Protein AF-A0A212L2M4-F1 (afdb_monomer_lite)

Foldseek 3Di:
DDDDDPVVVLLLVLLLLLLCQLVVDPQDPDPPHDFDALVSSDDVSADSVNSVVSQVVVVVVVQKDKAAQDQDPVRGRHDIGIHGDPVVVCCNVPVSPDDDPD

Structure (mmCIF, N/CA/C/O backbone):
data_AF-A0A212L2M4-F1
#
_entry.id   AF-A0A212L2M4-F1
#
loop_
_atom_site.group_PDB
_atom_site.id
_atom_site.type_symbol
_atom_site.label_atom_id
_atom_site.label_alt_id
_atom_site.label_comp_id
_atom_site.label_asym_id
_atom_site.label_entity_id
_atom_site.label_seq_id
_atom_site.pdbx_PDB_ins_code
_atom_site.Cartn_x
_atom_site.Cartn_y
_atom_site.Cartn_z
_atom_site.occupancy
_atom_site.B_iso_or_equiv
_atom_site.auth_seq_id
_atom_site.auth_comp_id
_atom_site.auth_asym_id
_atom_site.auth_atom_id
_atom_site.pdbx_PDB_model_num
ATOM 1 N N . MET A 1 1 ? -25.975 2.230 8.559 1.00 49.75 1 MET A N 1
ATOM 2 C CA . MET A 1 1 ? -24.608 1.673 8.571 1.00 49.75 1 MET A CA 1
ATOM 3 C C . MET A 1 1 ? -23.962 2.192 9.845 1.00 49.75 1 MET A C 1
ATOM 5 O O . MET A 1 1 ? -23.975 3.401 10.029 1.00 49.75 1 MET A O 1
ATOM 9 N N . GLY A 1 2 ? -23.604 1.312 10.784 1.00 71.75 2 GLY A N 1
ATOM 10 C CA . GLY A 1 2 ? -22.994 1.725 12.054 1.00 71.75 2 GLY A CA 1
ATOM 11 C C . GLY A 1 2 ? -21.569 2.227 11.834 1.00 71.75 2 GLY A C 1
ATOM 12 O O . GLY A 1 2 ? -20.926 1.820 10.869 1.00 71.75 2 GLY A O 1
ATOM 13 N N . GLU A 1 3 ? -21.102 3.125 12.694 1.00 80.00 3 GLU A N 1
ATOM 14 C CA . GLU A 1 3 ? -19.710 3.571 12.688 1.00 80.00 3 GLU A CA 1
ATOM 15 C C . GLU A 1 3 ? -18.791 2.391 13.047 1.00 80.00 3 GLU A C 1
ATOM 17 O O . GLU A 1 3 ? -19.086 1.635 13.975 1.00 80.00 3 GLU A O 1
ATOM 22 N N . LEU A 1 4 ? -17.710 2.195 12.285 1.00 78.00 4 LEU A N 1
ATOM 23 C CA . LEU A 1 4 ? -16.748 1.126 12.563 1.00 78.00 4 LEU A CA 1
ATOM 24 C C . LEU A 1 4 ? -16.021 1.403 13.893 1.00 78.00 4 LEU A C 1
ATOM 26 O O . LEU A 1 4 ? -15.777 2.566 14.220 1.00 78.00 4 LEU A O 1
ATOM 30 N N . PRO A 1 5 ? -15.600 0.376 14.646 1.00 86.81 5 PRO A N 1
ATOM 31 C CA . PRO A 1 5 ? -14.689 0.548 15.773 1.00 86.81 5 PRO A CA 1
ATOM 32 C C . PRO A 1 5 ? -13.386 1.273 15.369 1.00 86.81 5 PRO A C 1
ATOM 34 O O . PRO A 1 5 ? -12.923 1.111 14.237 1.00 86.81 5 PRO A O 1
ATOM 37 N N . PRO A 1 6 ? -12.715 2.005 16.284 1.00 91.31 6 PRO A N 1
ATOM 38 C CA . PRO A 1 6 ? -11.531 2.811 15.950 1.00 91.31 6 PRO A CA 1
ATOM 39 C C . PRO A 1 6 ? -10.382 2.040 15.284 1.00 91.31 6 PRO A C 1
ATOM 41 O O . PRO A 1 6 ? -9.686 2.582 14.428 1.00 91.31 6 PRO A O 1
ATOM 44 N N . LEU A 1 7 ? -10.181 0.771 15.656 1.00 89.62 7 LEU A N 1
ATOM 45 C CA . LEU A 1 7 ? -9.127 -0.062 15.073 1.00 89.62 7 LEU A CA 1
ATOM 46 C C . LEU A 1 7 ? -9.424 -0.424 13.611 1.00 89.62 7 LEU A C 1
ATOM 48 O O . LEU A 1 7 ? -8.534 -0.336 12.770 1.00 89.62 7 LEU A O 1
ATOM 52 N N . GLU A 1 8 ? -10.674 -0.770 13.304 1.00 89.69 8 GLU A N 1
ATOM 53 C CA . GLU A 1 8 ? -11.111 -1.077 11.937 1.00 89.69 8 GLU A CA 1
ATOM 54 C C . GLU A 1 8 ? -11.047 0.173 11.051 1.00 89.69 8 GLU A C 1
ATOM 56 O O . GLU A 1 8 ? -10.622 0.099 9.900 1.00 89.69 8 GLU A O 1
ATOM 61 N N . GLN A 1 9 ? -11.377 1.349 11.601 1.00 88.50 9 GLN A N 1
ATOM 62 C CA . GLN A 1 9 ? -11.185 2.622 10.900 1.00 88.50 9 GLN A CA 1
ATOM 63 C C . GLN A 1 9 ? -9.706 2.879 10.571 1.00 88.50 9 GLN A C 1
ATOM 65 O O . GLN A 1 9 ? -9.386 3.294 9.456 1.00 88.50 9 GLN A O 1
ATOM 70 N N . ALA A 1 10 ? -8.797 2.618 11.517 1.00 90.31 10 ALA A N 1
ATOM 71 C CA . ALA A 1 10 ? -7.362 2.795 11.308 1.00 90.31 10 ALA A CA 1
ATOM 72 C C . ALA A 1 10 ? -6.806 1.822 10.254 1.00 90.31 10 ALA A C 1
ATOM 74 O O . ALA A 1 10 ? -6.029 2.225 9.387 1.00 90.31 10 ALA A O 1
ATOM 75 N N . GLU A 1 11 ? -7.234 0.558 10.281 1.00 91.38 11 GLU A N 1
ATOM 76 C CA . GLU A 1 11 ? -6.883 -0.436 9.262 1.00 91.38 11 GLU A CA 1
ATOM 77 C C . GLU A 1 11 ? -7.374 -0.011 7.873 1.00 91.38 11 GLU A C 1
ATOM 79 O O . GLU A 1 11 ? -6.608 -0.030 6.903 1.00 91.38 11 GLU A O 1
ATOM 84 N N . LEU A 1 12 ? -8.631 0.431 7.781 1.00 91.50 12 LEU A N 1
ATOM 85 C CA . LEU A 1 12 ? -9.224 0.916 6.540 1.00 91.50 12 LEU A CA 1
ATOM 86 C C . LEU A 1 12 ? -8.456 2.125 5.989 1.00 91.50 12 LEU A C 1
ATOM 88 O O . LEU A 1 12 ? -8.155 2.179 4.795 1.00 91.50 12 LEU A O 1
ATOM 92 N N . ALA A 1 13 ? -8.087 3.066 6.862 1.00 91.88 13 ALA A N 1
ATOM 93 C CA . ALA A 1 13 ? -7.292 4.232 6.497 1.00 91.88 13 ALA A CA 1
ATOM 94 C C . ALA A 1 13 ? -5.903 3.838 5.966 1.00 91.88 13 ALA A C 1
ATOM 96 O O . ALA A 1 13 ? -5.465 4.383 4.952 1.00 91.88 13 ALA A O 1
ATOM 97 N N . LEU A 1 14 ? -5.236 2.859 6.590 1.00 93.69 14 LEU A N 1
ATOM 98 C CA . LEU A 1 14 ? -3.936 2.349 6.138 1.00 93.69 14 LEU A CA 1
ATOM 99 C C . LEU A 1 14 ? -4.028 1.661 4.773 1.00 93.69 14 LEU A C 1
ATOM 101 O O . LEU A 1 14 ? -3.216 1.946 3.891 1.00 93.69 14 LEU A O 1
ATOM 105 N N . ARG A 1 15 ? -5.023 0.786 4.573 1.00 95.06 15 ARG A N 1
ATOM 106 C CA . ARG A 1 15 ? -5.259 0.126 3.277 1.00 95.06 15 ARG A CA 1
ATOM 107 C C . ARG A 1 15 ? -5.519 1.151 2.179 1.00 95.06 15 ARG A C 1
ATOM 109 O O . ARG A 1 15 ? -4.887 1.094 1.125 1.00 95.06 15 ARG A O 1
ATOM 116 N N . ARG A 1 16 ? -6.394 2.125 2.451 1.00 94.31 16 ARG A N 1
ATOM 117 C CA . ARG A 1 16 ? -6.713 3.208 1.516 1.00 94.31 16 ARG A CA 1
ATOM 118 C C . ARG A 1 16 ? -5.480 4.038 1.172 1.00 94.31 16 ARG A C 1
ATOM 120 O O . ARG A 1 16 ? -5.243 4.274 -0.006 1.00 94.31 16 ARG A O 1
ATOM 127 N N . HIS A 1 17 ? -4.691 4.438 2.171 1.00 94.38 17 HIS A N 1
ATOM 128 C CA . HIS A 1 17 ? -3.431 5.164 1.972 1.00 94.38 17 HIS A CA 1
ATOM 129 C C . HIS A 1 17 ? -2.495 4.402 1.033 1.00 94.38 17 HIS A C 1
ATOM 131 O O . HIS A 1 17 ? -2.096 4.941 0.005 1.00 94.38 17 HIS A O 1
ATOM 137 N N . ILE A 1 18 ? -2.219 3.128 1.328 1.00 94.44 18 ILE A N 1
ATOM 138 C CA . ILE A 1 18 ? -1.310 2.314 0.514 1.00 94.44 18 ILE A CA 1
ATOM 139 C C . ILE A 1 18 ? -1.825 2.182 -0.921 1.00 94.44 18 ILE A C 1
ATOM 141 O O . ILE A 1 18 ? -1.065 2.438 -1.851 1.00 94.44 18 ILE A O 1
ATOM 145 N N . LEU A 1 19 ? -3.096 1.821 -1.124 1.00 93.44 19 LEU A N 1
ATOM 146 C CA . LEU A 1 19 ? -3.646 1.668 -2.474 1.00 93.44 19 LEU A CA 1
ATOM 147 C C . LEU A 1 19 ? -3.646 2.997 -3.243 1.00 93.44 19 LEU A C 1
ATOM 149 O O . LEU A 1 19 ? -3.288 3.003 -4.415 1.00 93.44 19 LEU A O 1
ATOM 153 N N . MET A 1 20 ? -3.953 4.125 -2.591 1.00 92.38 20 MET A N 1
ATOM 154 C CA . MET A 1 20 ? -3.841 5.449 -3.215 1.00 92.38 20 MET A CA 1
ATOM 155 C C . MET A 1 20 ? -2.404 5.797 -3.611 1.00 92.38 20 MET A C 1
ATOM 157 O O . MET A 1 20 ? -2.195 6.398 -4.663 1.00 92.38 20 MET A O 1
ATOM 161 N N . THR A 1 21 ? -1.410 5.450 -2.788 1.00 92.50 21 THR A N 1
ATOM 162 C CA . THR A 1 21 ? 0.000 5.662 -3.135 1.00 92.50 21 THR A CA 1
ATOM 163 C C . THR A 1 21 ? 0.408 4.791 -4.317 1.00 92.50 21 THR A C 1
ATOM 165 O O . THR A 1 21 ? 1.026 5.293 -5.253 1.00 92.50 21 THR A O 1
ATOM 168 N N . LEU A 1 22 ? 0.032 3.511 -4.314 1.00 90.94 22 LEU A N 1
ATOM 169 C CA . LEU A 1 22 ? 0.375 2.595 -5.400 1.00 90.94 22 LEU A CA 1
ATOM 170 C C . LEU A 1 22 ? -0.282 2.989 -6.731 1.00 90.94 22 LEU A C 1
ATOM 172 O O . LEU A 1 22 ? 0.340 2.824 -7.776 1.00 90.94 22 LEU A O 1
ATOM 176 N N . ASP A 1 23 ? -1.489 3.552 -6.684 1.00 89.94 23 ASP A N 1
ATOM 177 C CA . ASP A 1 23 ? -2.224 4.049 -7.854 1.00 89.94 23 ASP A CA 1
ATOM 178 C C . ASP A 1 23 ? -1.781 5.452 -8.317 1.00 89.94 23 ASP A C 1
ATOM 180 O O . ASP A 1 23 ? -2.268 5.967 -9.319 1.00 89.94 23 ASP A O 1
ATOM 184 N N . SER A 1 24 ? -0.871 6.110 -7.588 1.00 85.06 24 SER A N 1
ATOM 185 C CA . SER A 1 24 ? -0.508 7.512 -7.850 1.00 85.06 24 SER A CA 1
ATOM 186 C C . SER A 1 24 ? 0.357 7.736 -9.094 1.00 85.06 24 SER A C 1
ATOM 188 O O . SER A 1 24 ? 0.449 8.869 -9.569 1.00 85.06 24 SER A O 1
ATOM 190 N N . LEU A 1 25 ? 0.959 6.678 -9.638 1.00 69.81 25 LEU A N 1
ATOM 191 C CA . LEU A 1 25 ? 1.611 6.689 -10.944 1.00 69.81 25 LEU A CA 1
ATOM 192 C C . LEU A 1 25 ? 0.940 5.645 -11.841 1.00 69.81 25 LEU A C 1
ATOM 194 O O . LEU A 1 25 ? 0.515 4.603 -11.336 1.00 69.81 25 LEU A O 1
ATOM 198 N N . PRO A 1 26 ? 0.856 5.889 -13.160 1.00 58.94 26 PRO A N 1
ATOM 199 C CA . PRO A 1 26 ? 0.324 4.921 -14.108 1.00 58.94 26 PRO A CA 1
ATOM 200 C C . PRO A 1 26 ? 1.244 3.693 -14.183 1.00 58.94 26 PRO A C 1
ATOM 202 O O . PRO A 1 26 ? 2.135 3.606 -15.017 1.00 58.94 26 PRO A O 1
ATOM 205 N N . GLY A 1 27 ? 1.033 2.734 -13.283 1.00 54.06 27 GLY A N 1
ATOM 206 C CA . GLY A 1 27 ? 1.618 1.401 -13.348 1.00 54.06 27 GLY A CA 1
ATOM 207 C C . GLY A 1 27 ? 0.776 0.535 -14.278 1.00 54.06 27 GLY A C 1
ATOM 208 O O . GLY A 1 27 ? -0.236 -0.039 -13.857 1.00 54.06 27 GLY A O 1
ATOM 209 N N . GLY A 1 28 ? 1.161 0.500 -15.552 1.00 54.94 28 GLY A N 1
ATOM 210 C CA . GLY A 1 28 ? 0.670 -0.478 -16.519 1.00 54.94 28 GLY A CA 1
ATOM 211 C C . GLY A 1 28 ? 1.521 -1.747 -16.503 1.00 54.94 28 GLY A C 1
ATOM 212 O O . GLY A 1 28 ? 2.644 -1.747 -16.022 1.00 54.94 28 GLY A O 1
ATOM 213 N N . ASP A 1 29 ? 1.003 -2.814 -17.086 1.00 57.56 29 ASP A N 1
ATOM 214 C CA . ASP A 1 29 ? 1.625 -4.119 -17.345 1.00 57.56 29 ASP A CA 1
ATOM 215 C C . ASP A 1 29 ? 2.629 -4.102 -18.525 1.00 57.56 29 ASP A C 1
ATOM 217 O O . ASP A 1 29 ? 2.972 -5.136 -19.098 1.00 57.56 29 ASP A O 1
ATOM 221 N N . GLY A 1 30 ? 3.109 -2.909 -18.889 1.00 62.06 30 GLY A N 1
ATOM 222 C CA . GLY A 1 30 ? 4.010 -2.657 -20.012 1.00 62.06 30 GLY A CA 1
ATOM 223 C C . GLY A 1 30 ? 5.481 -2.464 -19.611 1.00 62.06 30 GLY A C 1
ATOM 224 O O . GLY A 1 30 ? 5.844 -2.627 -18.449 1.00 62.06 30 GLY A O 1
ATOM 225 N N . PRO A 1 31 ? 6.349 -2.085 -20.566 1.00 59.50 31 PRO A N 1
ATOM 226 C CA . PRO A 1 31 ? 7.774 -1.836 -20.312 1.00 59.50 31 PRO A CA 1
ATOM 227 C C . PRO A 1 31 ? 8.027 -0.692 -19.315 1.00 59.50 31 PRO A C 1
ATOM 229 O O . PRO A 1 31 ? 9.081 -0.663 -18.689 1.00 59.50 31 PRO A O 1
ATOM 232 N N . ASP A 1 32 ? 7.038 0.185 -19.121 1.00 63.66 32 ASP A N 1
ATOM 233 C CA . ASP A 1 32 ? 7.052 1.283 -18.148 1.00 63.66 32 ASP A CA 1
ATOM 234 C C . ASP A 1 32 ? 6.424 0.884 -16.798 1.00 63.66 32 ASP A C 1
ATOM 236 O O . ASP A 1 32 ? 5.975 1.734 -16.029 1.00 63.66 32 ASP A O 1
ATOM 240 N N . PHE A 1 33 ? 6.328 -0.419 -16.509 1.00 70.31 33 PHE A N 1
ATOM 241 C CA . PHE A 1 33 ? 5.806 -0.917 -15.241 1.00 70.31 33 PHE A CA 1
ATOM 242 C C . PHE A 1 33 ? 6.642 -0.397 -14.062 1.00 70.31 33 PHE A C 1
ATOM 244 O O . PHE A 1 33 ? 7.853 -0.614 -13.985 1.00 70.31 33 PHE A O 1
ATOM 251 N N . VAL A 1 34 ? 5.967 0.224 -13.092 1.00 73.56 34 VAL A N 1
ATOM 252 C CA . VAL A 1 34 ? 6.581 0.723 -11.859 1.00 73.56 34 VAL A CA 1
ATOM 253 C C . VAL A 1 34 ? 5.992 -0.014 -10.663 1.00 73.56 34 VAL A C 1
ATOM 255 O O . VAL A 1 34 ? 4.778 -0.021 -10.458 1.00 73.56 34 VAL A O 1
ATOM 258 N N . ALA A 1 35 ? 6.863 -0.581 -9.828 1.00 84.88 35 ALA A N 1
ATOM 259 C CA . ALA A 1 35 ? 6.501 -0.989 -8.477 1.00 84.88 35 ALA A CA 1
ATOM 260 C C . ALA A 1 35 ? 7.145 -0.043 -7.464 1.00 84.88 35 ALA A C 1
ATOM 262 O O . ALA A 1 35 ? 8.296 0.370 -7.601 1.00 84.88 35 ALA A O 1
ATOM 263 N N . TRP A 1 36 ? 6.415 0.257 -6.401 1.00 85.88 36 TRP A N 1
ATOM 264 C CA . TRP 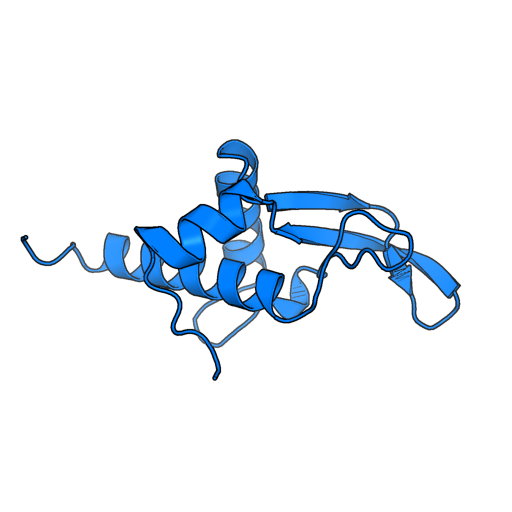A 1 36 ? 6.854 1.170 -5.363 1.00 85.88 36 TRP A CA 1
ATOM 265 C C . TRP A 1 36 ? 7.642 0.446 -4.288 1.00 85.88 36 TRP A C 1
ATOM 267 O O . TRP A 1 36 ? 7.164 -0.514 -3.674 1.00 85.88 36 TRP A O 1
ATOM 277 N N . HIS A 1 37 ? 8.837 0.946 -3.994 1.00 90.12 37 HIS A N 1
ATOM 278 C CA . HIS A 1 37 ? 9.568 0.502 -2.818 1.00 90.12 37 HIS A CA 1
ATOM 279 C C . HIS A 1 37 ? 8.788 0.852 -1.536 1.00 90.12 37 HIS A C 1
ATOM 281 O O . HIS A 1 37 ? 8.137 1.892 -1.452 1.00 90.12 37 HIS A O 1
ATOM 287 N N . LEU A 1 38 ? 8.898 0.017 -0.494 1.00 90.62 38 LEU A N 1
ATOM 288 C CA . LEU A 1 38 ? 8.163 0.195 0.772 1.00 90.62 38 LEU A CA 1
ATOM 289 C C . LEU A 1 38 ? 8.344 1.579 1.416 1.00 90.62 38 LEU A C 1
ATOM 291 O O . LEU A 1 38 ? 7.467 2.024 2.147 1.00 90.62 38 LEU A O 1
ATOM 295 N N . SER A 1 39 ? 9.472 2.254 1.178 1.00 91.00 39 SER A N 1
ATOM 296 C CA . SER A 1 39 ? 9.710 3.608 1.698 1.00 91.00 39 SER A CA 1
ATOM 297 C C . SER A 1 39 ? 8.727 4.644 1.156 1.00 91.00 39 SER A C 1
ATOM 299 O O . SER A 1 39 ? 8.425 5.589 1.871 1.00 91.00 39 SER A O 1
ATOM 301 N N . ALA A 1 40 ? 8.197 4.455 -0.056 1.00 90.44 40 ALA A N 1
ATOM 302 C CA . ALA A 1 40 ? 7.199 5.353 -0.633 1.00 90.44 40 ALA A CA 1
ATOM 303 C C . ALA A 1 40 ? 5.846 5.285 0.098 1.00 90.44 40 ALA A C 1
ATOM 305 O O . ALA A 1 40 ? 5.051 6.212 0.006 1.00 90.44 40 ALA A O 1
ATOM 306 N N . LEU A 1 41 ? 5.588 4.200 0.837 1.00 92.50 41 LEU A N 1
ATOM 307 C CA . LEU A 1 41 ? 4.331 3.974 1.557 1.00 92.50 41 LEU A CA 1
ATOM 308 C C . LEU A 1 41 ? 4.347 4.530 2.989 1.00 92.50 41 LEU A C 1
ATOM 310 O O . LEU A 1 41 ? 3.312 4.544 3.658 1.00 92.50 41 LEU A O 1
ATOM 314 N N . VAL A 1 42 ? 5.515 4.955 3.476 1.00 94.31 42 VAL A N 1
ATOM 315 C CA . VAL A 1 42 ? 5.692 5.470 4.837 1.00 94.31 42 VAL A CA 1
ATOM 316 C C . VAL A 1 42 ? 5.091 6.871 4.940 1.00 94.31 42 VAL A C 1
ATOM 318 O O . VAL A 1 42 ? 5.324 7.725 4.090 1.00 94.31 42 VAL A O 1
ATOM 321 N N . ALA A 1 43 ? 4.330 7.111 6.004 1.00 93.75 43 ALA A N 1
ATOM 322 C CA . ALA A 1 43 ? 3.678 8.387 6.292 1.00 93.75 43 ALA A CA 1
ATOM 323 C C . ALA A 1 43 ? 3.524 8.564 7.816 1.00 93.75 43 ALA A C 1
ATOM 325 O O . ALA A 1 43 ? 3.706 7.595 8.560 1.00 93.75 43 ALA A O 1
ATOM 326 N N . PRO A 1 44 ? 3.177 9.760 8.330 1.00 93.44 44 PRO A N 1
ATOM 327 C CA . PRO A 1 44 ? 2.797 9.909 9.734 1.00 93.44 44 PRO A CA 1
ATOM 328 C C . PRO A 1 44 ? 1.689 8.910 10.109 1.00 93.44 44 PRO A C 1
ATOM 330 O O . PRO A 1 44 ? 0.635 8.886 9.482 1.00 93.44 44 PRO A O 1
ATOM 333 N N . GLY A 1 45 ? 1.947 8.049 11.098 1.00 90.44 45 GLY A N 1
ATOM 334 C CA . GLY A 1 45 ? 1.026 6.970 11.490 1.00 90.44 45 GLY A CA 1
ATOM 335 C C . GLY A 1 45 ? 1.095 5.687 10.643 1.00 90.44 45 GLY A C 1
ATOM 336 O O . GLY A 1 45 ? 0.363 4.747 10.930 1.00 90.44 45 GLY A O 1
ATOM 337 N N . CYS A 1 46 ? 1.986 5.607 9.648 1.00 94.19 46 CYS A N 1
ATOM 338 C CA . CYS A 1 46 ? 2.240 4.415 8.833 1.00 94.19 46 CYS A CA 1
ATOM 339 C C . CYS A 1 46 ? 3.749 4.130 8.772 1.00 94.19 46 CYS A C 1
ATOM 341 O O . CYS A 1 46 ? 4.483 4.742 7.993 1.00 94.19 46 CYS A O 1
ATOM 343 N N . THR A 1 47 ? 4.229 3.200 9.601 1.00 95.88 47 THR A N 1
ATOM 344 C CA . THR A 1 47 ? 5.639 2.780 9.577 1.00 95.88 47 THR A CA 1
ATOM 345 C C . THR A 1 47 ? 5.921 1.799 8.437 1.00 95.88 47 THR A C 1
ATOM 347 O O . THR A 1 47 ? 5.011 1.244 7.817 1.00 95.88 47 THR A O 1
ATOM 350 N N . LYS A 1 48 ? 7.203 1.523 8.173 1.00 93.94 48 LYS A N 1
ATOM 351 C CA . LYS A 1 48 ? 7.612 0.556 7.143 1.00 93.94 48 LYS A CA 1
ATOM 352 C C . LYS A 1 48 ? 7.141 -0.866 7.472 1.00 93.94 48 LYS A C 1
ATOM 354 O O . LYS A 1 48 ? 6.787 -1.623 6.569 1.00 93.94 48 LYS A O 1
ATOM 359 N N . GLU A 1 49 ? 7.120 -1.228 8.750 1.00 95.19 49 GLU A N 1
ATOM 360 C CA . GLU A 1 49 ? 6.636 -2.510 9.262 1.00 95.19 49 GLU A CA 1
ATOM 361 C C . GLU A 1 49 ? 5.128 -2.645 9.051 1.00 95.19 49 GLU A C 1
ATOM 363 O O . GLU A 1 49 ? 4.679 -3.683 8.565 1.00 95.19 49 GLU A O 1
ATOM 368 N N . MET A 1 50 ? 4.367 -1.581 9.336 1.00 95.75 50 MET A N 1
ATOM 369 C CA . MET A 1 50 ? 2.925 -1.533 9.082 1.00 95.75 50 MET A CA 1
ATOM 370 C C . MET A 1 50 ? 2.636 -1.653 7.585 1.00 95.75 50 MET A C 1
ATOM 372 O O . MET A 1 50 ? 1.883 -2.535 7.179 1.00 95.75 50 MET A O 1
ATOM 376 N N . ALA A 1 51 ? 3.301 -0.845 6.752 1.00 95.69 51 ALA A N 1
ATOM 377 C CA . ALA A 1 51 ? 3.160 -0.911 5.300 1.00 95.69 51 ALA A CA 1
ATOM 378 C C . ALA A 1 51 ? 3.474 -2.314 4.762 1.00 95.69 51 ALA A C 1
ATOM 380 O O . ALA A 1 51 ? 2.720 -2.856 3.956 1.00 95.69 51 ALA A O 1
ATOM 381 N N . ARG A 1 52 ? 4.550 -2.948 5.250 1.00 95.12 52 ARG A N 1
ATOM 382 C CA . ARG A 1 52 ? 4.913 -4.321 4.874 1.00 95.12 52 ARG A CA 1
ATOM 383 C C . ARG A 1 52 ? 3.841 -5.331 5.282 1.00 95.12 52 ARG A C 1
ATOM 385 O O . ARG A 1 52 ? 3.520 -6.204 4.478 1.00 95.12 52 ARG A O 1
ATOM 392 N N . ALA A 1 53 ? 3.327 -5.244 6.508 1.00 95.88 53 ALA A N 1
ATOM 393 C CA . ALA A 1 53 ? 2.295 -6.150 7.003 1.00 95.88 53 ALA A CA 1
ATOM 394 C C . ALA A 1 53 ? 1.012 -6.032 6.168 1.00 95.88 53 ALA A C 1
ATOM 396 O O . ALA A 1 53 ? 0.522 -7.037 5.658 1.00 95.88 53 ALA A O 1
ATOM 397 N N . VAL A 1 54 ? 0.543 -4.804 5.93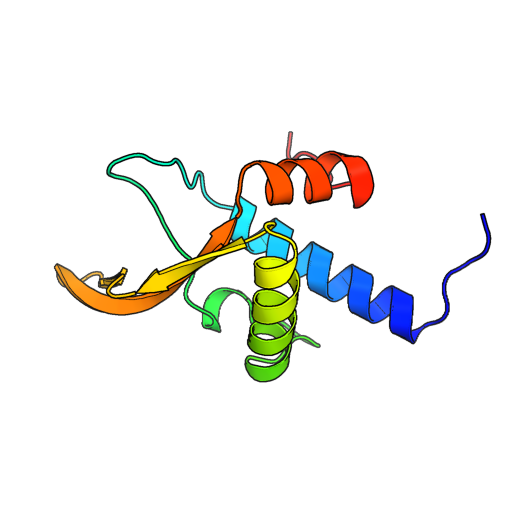5 1.00 96.06 54 VAL A N 1
ATOM 398 C CA . VAL A 1 54 ? -0.675 -4.543 5.158 1.00 96.06 54 VAL A CA 1
ATOM 399 C C . VAL A 1 54 ? -0.496 -4.925 3.685 1.00 96.06 54 VAL A C 1
ATOM 401 O O . VAL A 1 54 ? -1.382 -5.544 3.109 1.00 96.06 54 VAL A O 1
ATOM 404 N N . CYS A 1 55 ? 0.663 -4.662 3.069 1.00 96.19 55 CYS A N 1
ATOM 405 C CA . CYS A 1 55 ? 0.932 -5.120 1.699 1.00 96.19 55 CYS A CA 1
ATOM 406 C C . CYS A 1 55 ? 0.934 -6.648 1.586 1.00 96.19 55 CYS A C 1
ATOM 408 O O . CYS A 1 55 ? 0.469 -7.191 0.588 1.00 96.19 55 CYS A O 1
ATOM 410 N N . ARG A 1 56 ? 1.448 -7.362 2.597 1.00 96.00 56 ARG A N 1
ATOM 411 C CA . ARG A 1 56 ? 1.430 -8.830 2.612 1.00 96.00 56 ARG A CA 1
ATOM 412 C C . ARG A 1 56 ? 0.005 -9.373 2.690 1.00 96.00 56 ARG A C 1
ATOM 414 O O . ARG A 1 56 ? -0.302 -10.323 1.975 1.00 96.00 56 ARG A O 1
ATOM 421 N N . ASP A 1 57 ? -0.826 -8.767 3.530 1.00 96.44 57 ASP A N 1
ATOM 422 C CA . ASP A 1 57 ? -2.244 -9.100 3.661 1.00 96.44 57 ASP A CA 1
ATOM 423 C C . ASP A 1 57 ? -3.000 -8.834 2.348 1.00 96.44 57 ASP A C 1
ATOM 425 O O . ASP A 1 57 ? -3.556 -9.748 1.744 1.00 96.44 57 ASP A O 1
ATOM 429 N N . MET A 1 58 ? -2.881 -7.620 1.802 1.00 96.12 58 MET A N 1
ATOM 430 C CA . MET A 1 58 ? -3.502 -7.242 0.527 1.00 96.12 58 MET A CA 1
ATOM 431 C C . MET A 1 58 ? -3.001 -8.065 -0.665 1.00 96.12 58 MET A C 1
ATOM 433 O O . MET A 1 58 ? -3.755 -8.300 -1.607 1.00 96.12 58 MET A O 1
ATOM 437 N N . ARG A 1 59 ? -1.750 -8.544 -0.633 1.00 96.56 59 ARG A N 1
ATOM 438 C CA . ARG A 1 59 ? -1.238 -9.501 -1.622 1.00 96.56 59 ARG A CA 1
ATOM 439 C C . ARG A 1 59 ? -1.956 -10.843 -1.515 1.00 96.56 59 ARG A C 1
ATOM 441 O O . ARG A 1 59 ? -2.266 -11.438 -2.540 1.00 96.56 59 ARG A O 1
ATOM 448 N N . GLY A 1 60 ? -2.228 -11.313 -0.296 1.00 96.38 60 GLY A N 1
ATOM 449 C CA . GLY A 1 60 ? -3.049 -12.503 -0.059 1.00 96.38 60 GLY A CA 1
ATOM 450 C C . GLY A 1 60 ? -4.470 -12.364 -0.615 1.00 96.38 60 GLY A C 1
ATOM 451 O O . GLY A 1 60 ? -5.037 -13.347 -1.079 1.00 96.38 60 GLY A O 1
ATOM 452 N N . LEU A 1 61 ? -4.996 -11.137 -0.642 1.00 94.88 61 LEU A N 1
ATOM 453 C CA . LEU A 1 61 ? -6.296 -10.787 -1.225 1.00 94.88 61 LEU A CA 1
ATOM 454 C C . LEU A 1 61 ? -6.247 -10.497 -2.740 1.00 94.88 61 LEU A C 1
ATOM 456 O O . LEU A 1 61 ? -7.286 -10.270 -3.353 1.00 94.88 61 LEU A O 1
ATOM 460 N N . GLY A 1 62 ? -5.063 -10.489 -3.362 1.00 96.06 62 GLY A N 1
ATOM 461 C CA . GLY A 1 62 ? -4.893 -10.205 -4.793 1.00 96.06 62 GLY A CA 1
ATOM 462 C C . GLY A 1 62 ? -4.998 -8.724 -5.184 1.00 96.06 62 GLY A C 1
ATOM 463 O O . GLY A 1 62 ? -5.102 -8.410 -6.369 1.00 96.06 62 GLY A O 1
ATOM 464 N N . PHE A 1 63 ? -4.962 -7.796 -4.224 1.00 94.69 63 PHE A N 1
ATOM 465 C CA . PHE A 1 63 ? -5.059 -6.353 -4.491 1.00 94.69 63 PHE A CA 1
ATOM 466 C C . PHE A 1 63 ? -3.721 -5.708 -4.860 1.00 94.69 63 PHE A C 1
ATOM 468 O O . PHE A 1 63 ? -3.693 -4.656 -5.500 1.00 94.69 63 PHE A O 1
ATOM 475 N N . VAL A 1 64 ? -2.607 -6.333 -4.476 1.00 94.38 64 VAL A N 1
ATOM 476 C CA . VAL A 1 64 ? -1.254 -5.874 -4.810 1.00 94.38 64 VAL A CA 1
ATOM 477 C C . VAL A 1 64 ? -0.358 -7.044 -5.202 1.00 94.38 64 VAL A C 1
ATOM 479 O O . VAL A 1 64 ? -0.535 -8.168 -4.729 1.00 94.38 64 VAL A O 1
ATOM 482 N N . GLU A 1 65 ? 0.652 -6.766 -6.016 1.00 93.25 65 GLU A N 1
ATOM 483 C CA . GLU A 1 65 ? 1.680 -7.718 -6.432 1.00 93.25 65 GLU A CA 1
ATOM 484 C C . GLU A 1 65 ? 3.053 -7.305 -5.910 1.00 93.25 65 GLU A C 1
ATOM 486 O O . GLU A 1 65 ? 3.326 -6.126 -5.707 1.00 93.25 65 GLU A O 1
ATOM 491 N N . TYR A 1 66 ? 3.911 -8.294 -5.654 1.00 92.62 66 TYR A N 1
ATOM 492 C CA . TYR A 1 66 ? 5.279 -8.081 -5.183 1.00 92.62 66 TYR A CA 1
ATOM 493 C C . TYR A 1 66 ? 6.263 -8.320 -6.322 1.00 92.62 66 TYR A C 1
ATOM 495 O O . TYR A 1 66 ? 6.271 -9.399 -6.919 1.00 92.62 66 TYR A O 1
ATOM 503 N N . HIS A 1 67 ? 7.147 -7.354 -6.540 1.00 89.31 67 HIS A N 1
ATOM 504 C CA . HIS A 1 67 ? 8.171 -7.388 -7.574 1.00 89.31 67 HIS A CA 1
ATOM 505 C C . HIS A 1 67 ? 9.553 -7.242 -6.941 1.00 89.31 67 HIS A C 1
ATOM 507 O O . HIS A 1 67 ? 9.741 -6.570 -5.926 1.00 89.31 67 HIS A O 1
ATOM 513 N N . ARG A 1 68 ? 10.534 -7.908 -7.544 1.00 88.44 68 ARG A N 1
ATOM 514 C CA . ARG A 1 68 ? 11.945 -7.906 -7.139 1.00 88.44 68 ARG A CA 1
ATOM 515 C C . ARG A 1 68 ? 12.794 -7.373 -8.283 1.00 88.44 68 ARG A C 1
ATOM 517 O O . ARG A 1 68 ? 12.344 -7.447 -9.421 1.00 88.44 68 ARG A O 1
ATOM 524 N N . ALA A 1 69 ? 14.011 -6.931 -7.967 1.00 81.12 69 ALA A N 1
ATOM 525 C CA . ALA A 1 69 ? 14.947 -6.382 -8.947 1.00 81.12 69 ALA A CA 1
ATOM 526 C C . ALA A 1 69 ? 14.359 -5.160 -9.672 1.00 81.12 69 ALA A C 1
ATOM 528 O O . ALA A 1 69 ? 14.300 -5.124 -10.897 1.00 81.12 69 ALA A O 1
ATOM 529 N N . LEU A 1 70 ? 13.881 -4.183 -8.895 1.00 78.25 70 LEU A N 1
ATOM 530 C CA . LEU A 1 70 ? 13.458 -2.904 -9.460 1.00 78.25 70 LEU A CA 1
ATOM 531 C C . LEU A 1 70 ? 14.673 -2.177 -10.029 1.00 78.25 70 LEU A C 1
ATOM 533 O O . LEU A 1 70 ? 15.773 -2.295 -9.496 1.00 78.25 70 LEU A O 1
ATOM 537 N N . TRP A 1 71 ? 14.480 -1.439 -11.112 1.00 73.00 71 TRP A N 1
ATOM 538 C CA . TRP A 1 71 ? 15.554 -0.640 -11.683 1.00 73.00 71 TRP A CA 1
ATOM 539 C C . TRP A 1 71 ? 15.825 0.568 -10.790 1.00 73.00 71 TRP A C 1
ATOM 541 O O . TRP A 1 71 ? 14.896 1.279 -10.403 1.00 73.00 71 TRP A O 1
ATOM 551 N N . THR A 1 72 ? 17.089 0.775 -10.434 1.00 73.44 72 THR A N 1
ATOM 552 C CA . THR A 1 72 ? 17.552 2.022 -9.824 1.00 73.44 72 THR A CA 1
ATOM 553 C C . THR A 1 72 ? 17.720 3.099 -10.891 1.00 73.44 72 THR A C 1
ATOM 555 O O . THR A 1 72 ? 17.803 2.802 -12.085 1.00 73.44 72 THR A O 1
ATOM 558 N N . ASP A 1 73 ? 17.842 4.353 -10.457 1.00 73.50 73 ASP A N 1
ATOM 559 C CA . ASP A 1 73 ? 18.138 5.487 -11.346 1.00 73.50 73 ASP A CA 1
ATOM 560 C C . ASP A 1 73 ? 19.499 5.345 -12.057 1.00 73.50 73 ASP A C 1
ATOM 562 O O . ASP A 1 73 ? 19.748 5.970 -13.085 1.00 73.50 73 ASP A O 1
ATOM 566 N N . GLU A 1 74 ? 20.375 4.488 -11.530 1.00 78.12 74 GLU A N 1
ATOM 567 C CA . GLU A 1 74 ? 21.690 4.154 -12.088 1.00 78.12 74 GLU A CA 1
ATOM 568 C C . GLU A 1 74 ? 21.615 3.016 -13.123 1.00 78.12 74 GLU A C 1
ATOM 570 O O . GLU A 1 74 ? 22.630 2.628 -13.699 1.00 78.12 74 GLU A O 1
ATOM 575 N N . GLY A 1 75 ? 20.416 2.484 -13.389 1.00 73.56 75 GLY A N 1
ATOM 576 C CA . GLY A 1 75 ? 20.211 1.386 -14.329 1.00 73.56 75 GLY A CA 1
ATOM 577 C C . GLY A 1 75 ? 20.645 0.028 -13.779 1.00 73.56 75 GLY A C 1
ATOM 578 O O . GLY A 1 75 ? 20.907 -0.888 -14.556 1.00 73.56 75 GLY A O 1
ATOM 579 N N . GLU A 1 76 ? 20.714 -0.129 -12.456 1.00 78.19 76 GLU A N 1
ATOM 580 C CA . GLU A 1 76 ? 21.043 -1.398 -11.813 1.00 78.19 76 GLU A CA 1
ATOM 581 C C . GLU A 1 76 ? 19.777 -2.073 -11.260 1.00 78.19 76 GLU A C 1
ATOM 583 O O . GLU A 1 76 ? 18.919 -1.408 -10.676 1.00 78.19 76 GLU A O 1
ATOM 588 N N . PRO A 1 77 ? 19.616 -3.400 -11.400 1.00 75.56 77 PRO A N 1
ATOM 589 C CA . PRO A 1 77 ? 18.520 -4.109 -10.755 1.00 75.56 77 PRO A CA 1
ATOM 590 C C . PRO A 1 77 ? 18.784 -4.238 -9.247 1.00 75.56 77 PRO A C 1
ATOM 592 O O . PRO A 1 77 ? 19.609 -5.045 -8.817 1.00 75.56 77 PRO A O 1
ATOM 595 N N . ALA A 1 78 ? 18.038 -3.505 -8.420 1.00 77.62 78 ALA A N 1
ATOM 596 C CA . ALA A 1 78 ? 18.133 -3.586 -6.967 1.00 77.62 78 ALA A CA 1
ATOM 597 C C . ALA A 1 78 ? 16.771 -3.490 -6.259 1.00 77.62 78 ALA A C 1
ATOM 599 O O . ALA A 1 78 ? 15.800 -2.890 -6.712 1.00 77.62 78 ALA A O 1
ATOM 600 N N . GLY A 1 79 ? 16.693 -4.094 -5.075 1.00 82.44 79 GLY A N 1
ATOM 601 C CA . GLY A 1 79 ? 15.542 -3.932 -4.191 1.00 82.44 79 GLY A CA 1
ATOM 602 C C . GLY A 1 79 ? 14.271 -4.668 -4.628 1.00 82.44 79 GLY A C 1
ATOM 603 O O . GLY A 1 79 ? 14.293 -5.703 -5.303 1.00 82.44 79 GLY A O 1
ATOM 604 N N . SER A 1 80 ? 13.143 -4.174 -4.122 1.00 88.31 80 SER A N 1
ATOM 605 C CA . SER A 1 80 ? 11.823 -4.786 -4.272 1.00 88.31 80 SER A CA 1
ATOM 606 C C . SER A 1 80 ? 10.717 -3.770 -4.031 1.00 88.31 80 SER A C 1
ATOM 608 O O . SER A 1 80 ? 10.929 -2.786 -3.319 1.00 88.31 80 SER A O 1
ATOM 610 N N . GLY A 1 81 ? 9.526 -4.031 -4.552 1.00 90.62 81 GLY A N 1
ATOM 611 C CA . GLY A 1 81 ? 8.388 -3.152 -4.343 1.00 90.62 81 GLY A CA 1
ATOM 612 C C . GLY A 1 81 ? 7.056 -3.822 -4.592 1.00 90.62 81 GLY A C 1
ATOM 613 O O . GLY A 1 81 ? 6.983 -5.011 -4.907 1.00 90.62 81 GLY A O 1
ATOM 614 N N . TYR A 1 82 ? 6.009 -3.028 -4.416 1.00 92.44 82 TYR A N 1
ATOM 615 C CA . TYR A 1 82 ? 4.633 -3.441 -4.617 1.00 92.44 82 TYR A CA 1
ATOM 616 C C . TYR A 1 82 ? 3.988 -2.625 -5.727 1.00 92.44 82 TYR A C 1
ATOM 618 O O . TYR A 1 82 ? 4.257 -1.434 -5.859 1.00 92.44 82 TYR A O 1
ATOM 626 N N . ALA A 1 83 ? 3.126 -3.263 -6.506 1.00 91.75 83 ALA A N 1
ATOM 627 C CA . ALA A 1 83 ? 2.281 -2.599 -7.487 1.00 91.75 83 ALA A CA 1
ATOM 628 C C . ALA A 1 83 ? 0.817 -2.938 -7.222 1.00 91.75 83 ALA A C 1
ATOM 630 O O . ALA A 1 83 ? 0.504 -4.008 -6.696 1.00 91.75 83 ALA A O 1
ATOM 631 N N . ILE A 1 84 ? -0.080 -2.014 -7.555 1.00 92.25 84 ILE A N 1
ATOM 632 C CA . ILE A 1 84 ? -1.520 -2.240 -7.447 1.00 92.25 84 ILE A CA 1
ATOM 633 C C . ILE A 1 84 ? -2.007 -3.089 -8.626 1.00 92.25 84 ILE A C 1
ATOM 635 O O . ILE A 1 84 ? -1.629 -2.848 -9.772 1.00 92.25 84 ILE A O 1
ATOM 639 N N . THR A 1 85 ? -2.858 -4.078 -8.358 1.00 91.81 85 THR A N 1
ATOM 640 C CA . THR A 1 85 ? -3.484 -4.886 -9.415 1.00 91.81 85 THR A CA 1
ATOM 641 C C . THR A 1 85 ? -4.741 -4.204 -9.954 1.00 91.81 85 THR A C 1
ATOM 643 O O . THR A 1 85 ? -5.262 -3.251 -9.370 1.00 91.81 85 THR A O 1
ATOM 646 N N . ALA A 1 86 ? -5.307 -4.728 -11.045 1.00 90.81 86 ALA A N 1
ATOM 647 C CA . ALA A 1 86 ? -6.629 -4.300 -11.503 1.00 90.81 86 ALA A CA 1
ATOM 648 C C . ALA A 1 86 ? -7.714 -4.489 -10.420 1.00 90.81 86 ALA A C 1
ATOM 650 O O . ALA A 1 86 ? -8.561 -3.613 -10.242 1.00 90.81 86 ALA A O 1
ATOM 651 N N . ALA A 1 87 ? -7.652 -5.588 -9.657 1.00 92.75 87 ALA A N 1
ATOM 652 C CA . ALA A 1 87 ? -8.566 -5.846 -8.546 1.00 92.75 87 ALA A CA 1
ATOM 653 C C . ALA A 1 87 ? -8.368 -4.846 -7.395 1.00 92.75 87 ALA A C 1
ATOM 655 O O . ALA A 1 87 ? -9.346 -4.331 -6.859 1.00 92.75 87 ALA A O 1
ATOM 656 N N . GLY A 1 88 ? -7.118 -4.509 -7.061 1.00 93.19 88 GLY A N 1
ATOM 657 C CA . GLY A 1 88 ? -6.814 -3.487 -6.059 1.00 93.19 88 GLY A CA 1
ATOM 658 C C . GLY A 1 88 ? -7.309 -2.100 -6.460 1.00 93.19 8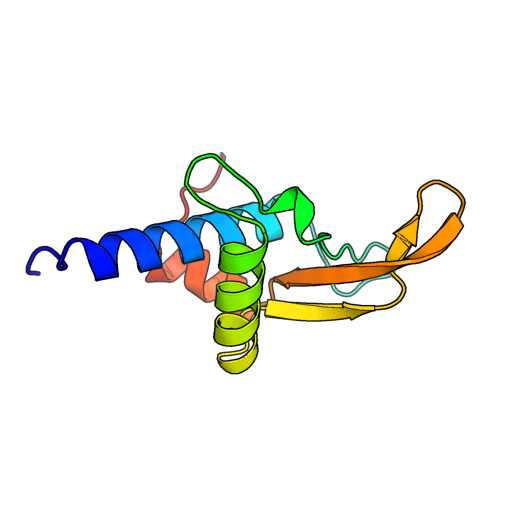8 GLY A C 1
ATOM 659 O O . GLY A 1 88 ? -7.897 -1.402 -5.635 1.00 93.19 88 GLY A O 1
ATOM 660 N N . ARG A 1 89 ? -7.149 -1.721 -7.737 1.00 91.69 89 ARG A N 1
ATOM 661 C CA . ARG A 1 89 ? -7.717 -0.477 -8.281 1.00 91.69 89 ARG A CA 1
ATOM 662 C C . ARG A 1 89 ? -9.236 -0.469 -8.168 1.00 91.69 89 ARG A C 1
ATOM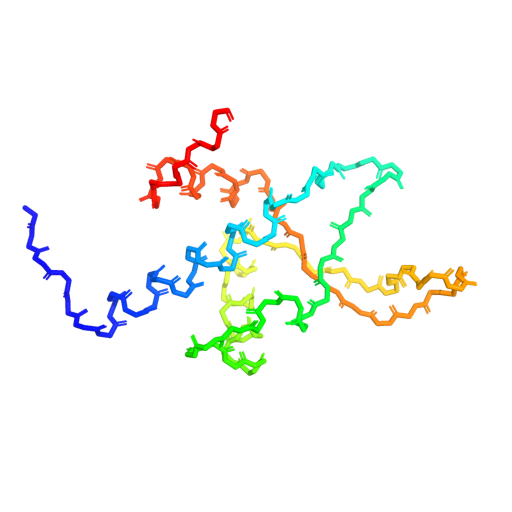 664 O O . ARG A 1 89 ? -9.802 0.494 -7.664 1.00 91.69 89 ARG A O 1
ATOM 671 N N . HIS A 1 90 ? -9.900 -1.545 -8.587 1.00 91.88 90 HIS A N 1
ATOM 672 C CA . HIS A 1 90 ? -11.351 -1.665 -8.444 1.00 91.88 90 HIS A CA 1
ATOM 673 C C . HIS A 1 90 ? -11.786 -1.490 -6.982 1.00 91.88 90 HIS A C 1
ATOM 675 O O . HIS A 1 90 ? -12.679 -0.693 -6.705 1.00 91.88 90 HIS A O 1
ATOM 681 N N . HIS A 1 91 ? -11.124 -2.183 -6.052 1.00 93.19 91 HIS A N 1
ATOM 682 C CA . HIS A 1 91 ? -11.412 -2.091 -4.623 1.00 93.19 91 HIS A CA 1
ATOM 683 C C . HIS A 1 91 ? -11.238 -0.662 -4.085 1.00 93.19 91 HIS A C 1
ATOM 685 O O . HIS A 1 91 ? -12.118 -0.130 -3.410 1.00 93.19 91 HIS A O 1
ATOM 691 N N . LEU A 1 92 ? -10.142 0.011 -4.444 1.00 92.19 92 LEU A N 1
ATOM 692 C CA . LEU A 1 92 ? -9.891 1.396 -4.048 1.00 92.19 92 LEU A CA 1
ATOM 693 C C . LEU A 1 92 ? -11.011 2.346 -4.503 1.00 92.19 92 LEU A C 1
ATOM 695 O O . LEU A 1 92 ? -11.486 3.178 -3.726 1.00 92.19 92 LEU A O 1
ATOM 699 N N . TRP A 1 93 ? -11.413 2.247 -5.769 1.00 88.25 93 TRP A N 1
ATOM 700 C CA . TRP A 1 93 ? -12.323 3.213 -6.380 1.00 88.25 93 TRP A CA 1
ATOM 701 C C . TRP A 1 93 ? -13.797 2.933 -6.075 1.00 88.25 93 TRP A C 1
ATOM 703 O O . TRP A 1 93 ? -14.561 3.885 -5.926 1.00 88.25 93 TRP A O 1
ATOM 713 N N . ASN A 1 94 ? -14.188 1.664 -5.934 1.00 86.50 94 ASN A N 1
ATOM 714 C CA . ASN A 1 94 ? -15.586 1.280 -5.727 1.00 86.50 94 ASN A CA 1
ATOM 715 C C . ASN A 1 94 ? -15.930 0.997 -4.261 1.00 86.50 94 ASN A C 1
ATOM 717 O O . ASN A 1 94 ? -17.031 1.334 -3.833 1.00 86.50 94 ASN A O 1
ATOM 721 N N . ASP A 1 95 ? -14.993 0.451 -3.483 1.00 83.50 95 ASP A N 1
ATOM 722 C CA . ASP A 1 95 ? -15.282 -0.006 -2.118 1.00 83.50 95 ASP A CA 1
ATOM 723 C C . ASP A 1 95 ? -14.729 0.962 -1.059 1.00 83.50 95 ASP A C 1
ATOM 725 O O . ASP A 1 95 ? -15.347 1.161 -0.015 1.00 83.50 95 ASP A O 1
ATOM 729 N N . LEU A 1 96 ? -13.586 1.609 -1.333 1.00 81.38 96 LEU A N 1
ATOM 730 C CA . LEU A 1 96 ? -12.928 2.553 -0.411 1.00 81.38 96 LEU A CA 1
ATOM 731 C C . LEU A 1 96 ? -13.169 4.035 -0.746 1.00 81.38 96 LEU A C 1
ATOM 733 O O . LEU A 1 96 ? -12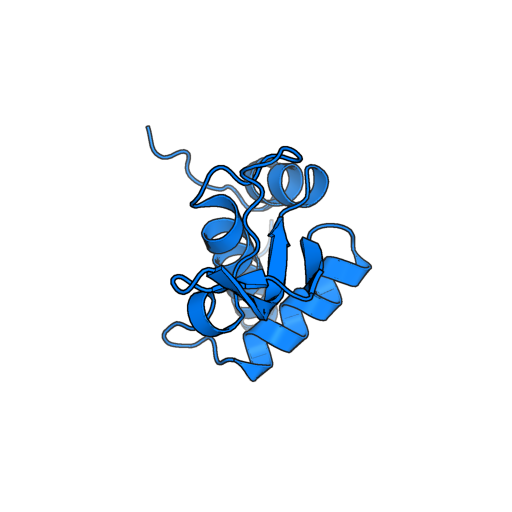.650 4.921 -0.055 1.00 81.38 96 LEU A O 1
ATOM 737 N N . GLY A 1 97 ? -13.922 4.322 -1.812 1.00 73.94 97 GLY A N 1
ATOM 738 C CA . GLY A 1 97 ? -14.278 5.682 -2.217 1.00 73.94 97 GLY A CA 1
ATOM 739 C C . GLY A 1 97 ? -13.061 6.573 -2.483 1.00 73.94 97 GLY A C 1
ATOM 740 O O . GLY A 1 97 ? -12.935 7.659 -1.904 1.00 73.94 97 GLY A O 1
ATOM 741 N N . GLY A 1 98 ? -12.113 6.121 -3.309 1.00 66.50 98 GLY A N 1
ATOM 742 C CA . GLY A 1 98 ? -11.062 7.001 -3.820 1.00 66.50 98 GLY A CA 1
ATOM 743 C C . GLY A 1 98 ? -11.688 8.240 -4.481 1.00 66.50 98 GLY A C 1
ATOM 744 O O . GLY A 1 98 ? -12.543 8.123 -5.357 1.00 66.50 98 GLY A O 1
ATOM 745 N N . ALA A 1 99 ? -11.296 9.447 -4.071 1.00 58.00 99 ALA A N 1
ATOM 746 C CA . ALA A 1 99 ? -11.727 10.662 -4.761 1.00 58.00 99 ALA A CA 1
ATOM 747 C C . ALA A 1 99 ? -10.915 10.792 -6.057 1.00 58.00 99 ALA A C 1
ATOM 749 O O . ALA A 1 99 ? -9.686 10.882 -5.994 1.00 58.00 99 ALA A O 1
ATOM 750 N N . ARG A 1 100 ? -11.567 10.744 -7.230 1.00 51.91 100 ARG A N 1
ATOM 751 C CA . ARG A 1 100 ? -10.874 10.982 -8.507 1.00 51.91 100 ARG A CA 1
ATOM 752 C C . ARG A 1 100 ? -10.239 12.369 -8.433 1.00 51.91 100 ARG A C 1
ATOM 754 O O . ARG A 1 100 ? -10.948 13.340 -8.174 1.00 51.91 100 ARG A O 1
ATOM 761 N N . ARG A 1 101 ? -8.925 1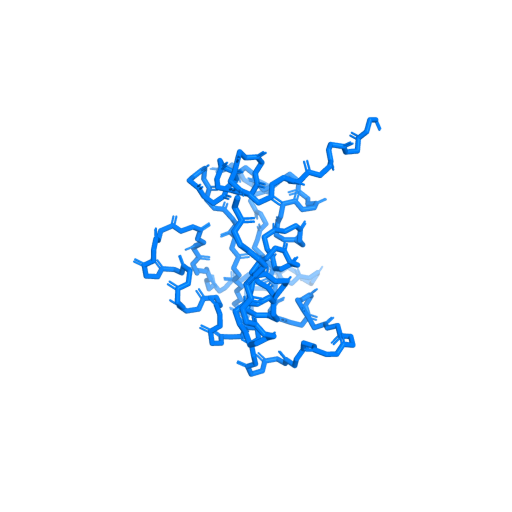2.472 -8.651 1.00 50.41 101 ARG A N 1
ATOM 762 C CA . ARG A 1 101 ? -8.342 13.773 -8.996 1.00 50.41 101 ARG A CA 1
ATOM 763 C C . ARG A 1 101 ? -8.891 14.111 -10.381 1.00 50.41 101 ARG A C 1
ATOM 765 O O . ARG A 1 101 ? -8.685 13.328 -11.307 1.00 50.41 101 ARG A O 1
ATOM 772 N N . GLY A 1 102 ? -9.708 15.161 -10.447 1.00 40.59 102 GLY A N 1
ATOM 773 C CA . GLY A 1 102 ? -10.185 15.734 -11.706 1.00 40.59 102 GLY A CA 1
ATOM 774 C C . GLY A 1 102 ? -9.054 16.361 -12.502 1.00 40.59 102 GLY A C 1
ATOM 775 O O . GLY A 1 102 ? -8.003 16.657 -11.888 1.00 40.59 102 GLY A O 1
#

Secondary structure (DSSP, 8-state):
-PPPPHHHHHHHHHHHHHHHHHTTS---SSTT---B-GGGG-BTTB-HHHHHHHHHHHHHTTSEEEEEEEEPTTS-EEEEEEEE-HHHHHIIIIIS-PPP--

Radius of gyration: 14.17 Å; chains: 1; bounding box: 46×28×36 Å

pLDDT: mean 84.57, std 13.13, range [40.59, 96.56]

Sequence (102 aa):
MGELPPLEQAELALRRHILMTLDSLPGGDGPDFVAWHLSALVAPGCTKEMARAVCRDMRGLGFVEYHRALWTDEGEPAGSGYAITAAGRHHLWNDLGGARRG

Organism: NCBI:txid442121